Protein AF-Q2BDE7-F1 (afdb_monomer)

Structure (mmCIF, N/CA/C/O backbone):
data_AF-Q2BDE7-F1
#
_entry.id   AF-Q2BDE7-F1
#
loop_
_atom_site.group_PDB
_atom_site.id
_atom_site.type_symbol
_atom_site.label_atom_id
_atom_site.label_alt_id
_atom_site.label_comp_id
_atom_site.label_asym_id
_atom_site.label_entity_id
_atom_site.label_seq_id
_atom_site.pdbx_PDB_ins_code
_atom_site.Cartn_x
_atom_site.Cartn_y
_atom_site.Cartn_z
_atom_site.occupancy
_atom_site.B_iso_or_equiv
_atom_site.auth_seq_id
_atom_site.auth_comp_id
_atom_site.auth_asym_id
_atom_site.auth_atom_id
_atom_site.pdbx_PDB_model_num
ATOM 1 N N . MET A 1 1 ? 19.707 -4.885 -3.038 1.00 41.28 1 MET A N 1
ATOM 2 C CA . MET A 1 1 ? 18.903 -3.804 -2.433 1.00 41.28 1 MET A CA 1
ATOM 3 C C . MET A 1 1 ? 17.523 -4.369 -2.197 1.00 41.28 1 MET A C 1
ATOM 5 O O . MET A 1 1 ? 16.931 -4.866 -3.146 1.00 41.28 1 MET A O 1
ATOM 9 N N . VAL A 1 2 ? 17.095 -4.419 -0.940 1.00 37.84 2 VAL A N 1
ATOM 10 C CA . VAL A 1 2 ? 15.747 -4.856 -0.565 1.00 37.84 2 VAL A CA 1
ATOM 11 C C . VAL A 1 2 ? 14.826 -3.661 -0.814 1.00 37.84 2 VAL A C 1
ATOM 13 O O . VAL A 1 2 ? 15.113 -2.576 -0.316 1.00 37.84 2 VAL A O 1
ATOM 16 N N . ASN A 1 3 ? 13.792 -3.826 -1.642 1.00 48.31 3 ASN A N 1
ATOM 17 C CA . ASN A 1 3 ? 12.769 -2.797 -1.830 1.00 48.31 3 ASN A CA 1
ATOM 18 C C . ASN A 1 3 ? 11.876 -2.827 -0.585 1.00 48.31 3 ASN A C 1
ATOM 20 O O . ASN A 1 3 ? 11.211 -3.832 -0.343 1.00 48.31 3 ASN A O 1
ATOM 24 N N . TYR A 1 4 ? 11.889 -1.766 0.216 1.00 51.12 4 TYR A N 1
ATOM 25 C CA . TYR A 1 4 ? 10.961 -1.617 1.332 1.00 51.12 4 TYR A CA 1
ATOM 26 C C . TYR A 1 4 ? 9.793 -0.744 0.868 1.00 51.12 4 TYR A C 1
ATOM 28 O O . TYR A 1 4 ? 10.010 0.368 0.391 1.00 51.12 4 TYR A O 1
ATOM 36 N N . GLY A 1 5 ? 8.563 -1.248 0.986 1.00 58.16 5 GLY A N 1
ATOM 37 C CA . GLY A 1 5 ? 7.382 -0.388 0.979 1.00 58.16 5 GLY A CA 1
ATOM 38 C C . GLY A 1 5 ? 7.292 0.326 2.327 1.00 58.16 5 GLY A C 1
ATOM 39 O O . GLY A 1 5 ? 7.505 -0.301 3.365 1.00 58.16 5 GLY A O 1
ATOM 40 N N . ILE A 1 6 ? 7.039 1.632 2.320 1.00 65.88 6 ILE A N 1
ATOM 41 C CA . ILE A 1 6 ? 6.953 2.445 3.536 1.00 65.88 6 ILE A CA 1
ATOM 42 C C . ILE A 1 6 ? 5.507 2.905 3.709 1.00 65.88 6 ILE A C 1
ATOM 44 O O . ILE A 1 6 ? 4.935 3.521 2.806 1.00 65.88 6 ILE A O 1
ATOM 48 N N . ILE A 1 7 ? 4.941 2.625 4.884 1.00 63.47 7 ILE A N 1
ATOM 49 C CA . ILE A 1 7 ? 3.627 3.112 5.311 1.00 63.47 7 ILE A CA 1
ATOM 50 C C . ILE A 1 7 ? 3.854 4.318 6.221 1.00 63.47 7 ILE A C 1
ATOM 52 O O . ILE A 1 7 ? 4.468 4.191 7.280 1.00 63.47 7 ILE A O 1
ATOM 56 N N . HIS A 1 8 ? 3.359 5.484 5.816 1.00 67.56 8 HIS A N 1
ATOM 57 C CA . HIS A 1 8 ? 3.283 6.662 6.677 1.00 67.56 8 HIS A CA 1
ATOM 58 C C . HIS A 1 8 ? 1.828 6.867 7.093 1.00 67.56 8 HIS A C 1
ATOM 60 O O . HIS A 1 8 ? 0.982 7.137 6.245 1.00 67.56 8 HIS A O 1
AT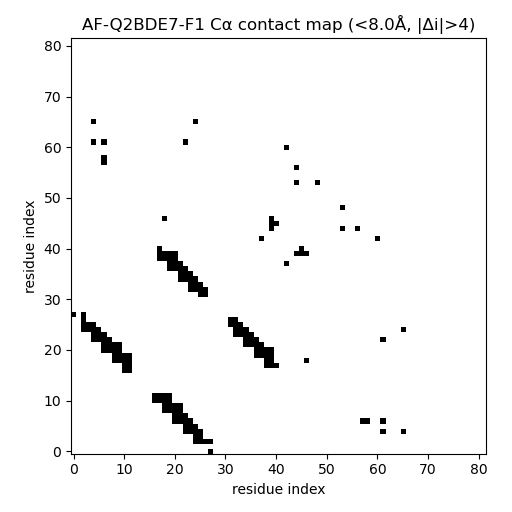OM 66 N N . ILE A 1 9 ? 1.534 6.758 8.387 1.00 61.19 9 ILE A N 1
ATOM 67 C CA . ILE A 1 9 ? 0.202 7.046 8.933 1.00 61.19 9 ILE A CA 1
ATOM 68 C C . ILE A 1 9 ? 0.241 8.459 9.512 1.00 61.19 9 ILE A C 1
ATOM 70 O O . ILE A 1 9 ? 1.029 8.736 10.416 1.00 61.19 9 ILE A O 1
ATOM 74 N N . ASN A 1 10 ? -0.589 9.355 8.981 1.00 58.28 10 ASN A N 1
ATOM 75 C CA . ASN A 1 10 ? -0.726 10.725 9.465 1.00 58.28 10 ASN A CA 1
ATOM 76 C C . ASN A 1 10 ? -2.149 10.921 10.005 1.00 58.28 10 ASN A C 1
ATOM 78 O O . ASN A 1 10 ? -3.129 10.696 9.296 1.00 58.28 10 ASN A O 1
ATOM 82 N N . SER A 1 11 ? -2.267 11.371 11.254 1.00 50.00 11 SER A N 1
ATOM 83 C CA . SER A 1 11 ? -3.547 11.751 11.863 1.00 50.00 11 SER A CA 1
ATOM 84 C C . SER A 1 11 ? -3.664 13.275 11.888 1.00 50.00 11 SER A C 1
ATOM 86 O O . SER A 1 11 ? -2.765 13.951 12.392 1.00 50.00 11 SER A O 1
ATOM 88 N N . ALA A 1 12 ? -4.738 13.832 11.324 1.00 49.22 12 ALA A N 1
ATOM 89 C CA . ALA A 1 12 ? -5.016 15.264 11.401 1.00 49.22 12 ALA A CA 1
ATOM 90 C C . ALA A 1 12 ? -5.705 15.589 12.739 1.00 49.22 12 ALA A C 1
ATOM 92 O O . ALA A 1 12 ? -6.778 15.073 13.043 1.00 49.22 12 ALA A O 1
ATOM 93 N N . GLN A 1 13 ? -5.093 16.450 13.556 1.00 42.22 13 GLN A N 1
ATOM 94 C CA . GLN A 1 13 ? -5.654 16.865 14.843 1.00 42.22 13 GLN A CA 1
ATOM 95 C C . GLN A 1 13 ? -6.689 17.991 14.626 1.00 42.22 13 GLN A C 1
ATOM 97 O O . GLN A 1 13 ? -6.321 19.162 14.559 1.00 42.22 13 GLN A O 1
ATOM 102 N N . GLY A 1 14 ? -7.975 17.643 14.498 1.00 43.06 14 GLY A N 1
ATOM 103 C CA . GLY A 1 14 ? -9.082 18.612 14.459 1.00 43.06 14 GLY A CA 1
ATOM 104 C C . GLY A 1 14 ? -10.403 18.047 13.918 1.00 43.06 14 GLY A C 1
ATOM 105 O O . GLY A 1 14 ? -10.568 17.925 12.712 1.00 43.06 14 GLY A O 1
ATOM 106 N N . ASP A 1 15 ? -11.325 17.713 14.827 1.00 45.25 15 ASP A N 1
ATOM 107 C CA . ASP A 1 15 ? -12.795 17.563 14.708 1.00 45.25 15 ASP A CA 1
ATOM 108 C C . ASP A 1 15 ? -13.461 16.780 13.557 1.00 45.25 15 ASP A C 1
ATOM 110 O O . ASP A 1 15 ? -14.679 16.629 13.550 1.00 45.25 15 ASP A O 1
ATOM 114 N N . THR A 1 16 ? -12.704 16.124 12.686 1.00 45.91 16 THR A N 1
ATOM 115 C CA . THR A 1 16 ? -13.150 14.926 11.956 1.00 45.91 16 THR A CA 1
ATOM 116 C C . THR A 1 16 ? -11.939 14.010 11.855 1.00 45.91 16 THR A C 1
ATOM 118 O O . THR A 1 16 ? -10.955 14.362 11.215 1.00 45.91 16 THR A O 1
ATOM 121 N N . MET A 1 17 ? -11.960 12.881 12.566 1.00 53.81 17 MET A N 1
ATOM 122 C CA . MET A 1 17 ? -10.834 11.945 12.729 1.00 53.81 17 MET A CA 1
ATOM 123 C C . MET A 1 17 ? -10.549 11.134 11.453 1.00 53.81 17 MET A C 1
ATOM 125 O O . MET A 1 17 ? -10.348 9.927 11.514 1.00 53.81 17 MET A O 1
ATOM 129 N N . ALA A 1 18 ? -10.513 11.783 10.289 1.00 62.69 18 ALA A N 1
ATOM 130 C CA . ALA A 1 18 ? -10.102 11.145 9.050 1.00 62.69 18 ALA A CA 1
ATOM 131 C C . ALA A 1 18 ? -8.605 10.808 9.151 1.00 62.69 18 ALA A C 1
ATOM 133 O O . ALA A 1 18 ? -7.730 11.653 8.937 1.00 62.69 18 ALA A O 1
ATOM 134 N N . LYS A 1 19 ? -8.306 9.571 9.558 1.00 79.94 19 LYS A N 1
ATOM 135 C CA . LYS A 1 19 ? -6.952 9.021 9.521 1.00 79.94 19 LYS A CA 1
ATOM 136 C C . LYS A 1 19 ? -6.544 8.870 8.056 1.00 79.94 19 LYS A C 1
ATOM 138 O O . LYS A 1 19 ? -7.267 8.255 7.270 1.00 79.94 19 LYS A O 1
ATOM 143 N N . ASN A 1 20 ? -5.369 9.390 7.715 1.00 85.25 20 ASN A N 1
ATOM 144 C CA . ASN A 1 20 ? -4.804 9.282 6.377 1.00 85.25 20 ASN A CA 1
ATOM 145 C C . ASN A 1 20 ? -3.574 8.374 6.390 1.00 85.25 20 ASN A C 1
ATOM 147 O O . ASN A 1 20 ? -2.751 8.412 7.308 1.00 85.25 20 ASN A O 1
ATOM 151 N N . VAL A 1 21 ? -3.422 7.587 5.334 1.00 85.56 21 VAL A N 1
ATOM 152 C CA . VAL A 1 21 ? -2.290 6.696 5.104 1.00 85.56 21 VAL A CA 1
ATOM 153 C C . VAL A 1 21 ? -1.665 7.036 3.770 1.00 85.56 21 VAL A C 1
ATOM 155 O O . VAL A 1 21 ? -2.333 7.053 2.742 1.00 85.56 21 VAL 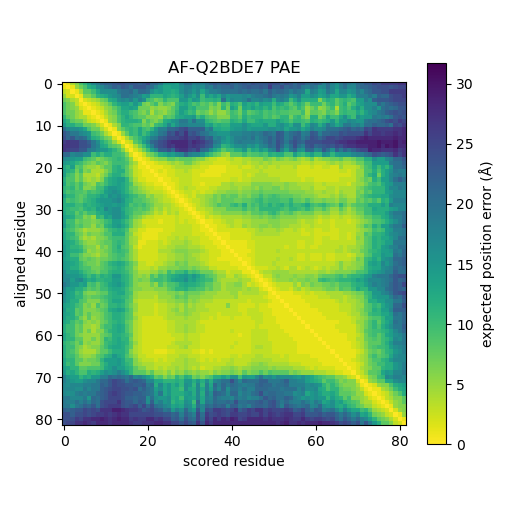A O 1
ATOM 158 N N . THR A 1 22 ? -0.363 7.278 3.775 1.00 87.88 22 THR A N 1
ATOM 159 C CA . THR A 1 22 ? 0.425 7.415 2.558 1.00 87.88 22 THR A CA 1
ATOM 160 C C . THR A 1 22 ? 1.211 6.133 2.333 1.00 87.88 22 THR A C 1
ATOM 162 O O . THR A 1 22 ? 2.069 5.763 3.141 1.00 87.88 22 THR A O 1
ATOM 165 N N . PHE A 1 23 ? 0.940 5.475 1.212 1.00 88.31 23 PHE A N 1
ATOM 166 C CA . PHE A 1 23 ? 1.762 4.391 0.699 1.00 88.31 23 PHE A CA 1
ATOM 167 C C . PHE A 1 23 ? 2.844 4.962 -0.194 1.00 88.31 23 PHE A C 1
ATOM 169 O O . PHE A 1 23 ? 2.593 5.839 -1.021 1.00 88.31 23 PHE A O 1
ATOM 176 N N . SER A 1 24 ? 4.068 4.466 -0.042 1.00 86.69 24 SER A N 1
ATOM 177 C CA . SER A 1 24 ? 5.127 4.770 -0.994 1.00 86.69 24 SER A CA 1
ATOM 178 C C . SER A 1 24 ? 6.100 3.615 -1.155 1.00 86.69 24 SER A C 1
ATOM 180 O O . SER A 1 24 ? 6.393 2.898 -0.197 1.00 86.69 24 SER A O 1
ATOM 182 N N . PHE A 1 25 ? 6.613 3.449 -2.370 1.00 82.06 25 PHE A N 1
ATOM 183 C CA . PHE A 1 25 ? 7.732 2.559 -2.642 1.00 82.06 25 PHE A CA 1
ATOM 184 C C . PHE A 1 25 ? 8.678 3.192 -3.653 1.00 82.06 25 PHE A C 1
ATOM 186 O O . PHE A 1 25 ? 8.274 3.962 -4.528 1.00 82.06 25 PHE A O 1
ATOM 193 N N . ASP A 1 26 ? 9.941 2.811 -3.529 1.00 82.00 26 ASP A N 1
ATOM 194 C CA . ASP A 1 26 ? 10.994 3.142 -4.470 1.00 82.00 26 ASP A CA 1
ATOM 195 C C . ASP A 1 26 ? 11.468 1.859 -5.150 1.00 82.00 26 ASP A C 1
ATOM 197 O O . ASP A 1 26 ? 11.511 0.784 -4.543 1.00 82.00 26 ASP A O 1
ATOM 201 N N . THR A 1 27 ? 11.857 1.965 -6.418 1.00 76.94 27 THR A N 1
ATOM 202 C CA . THR A 1 27 ? 12.602 0.899 -7.092 1.00 76.94 27 THR A CA 1
ATOM 203 C C . THR A 1 27 ? 14.084 1.266 -7.159 1.00 76.94 27 THR A C 1
ATOM 205 O O . THR A 1 27 ? 14.505 2.358 -6.787 1.00 76.94 27 THR A O 1
ATOM 208 N N . LYS A 1 28 ? 14.906 0.367 -7.706 1.00 78.06 28 LYS A N 1
ATOM 209 C CA . LYS A 1 28 ? 16.345 0.607 -7.909 1.00 78.06 28 LYS A CA 1
ATOM 210 C C . LYS A 1 28 ? 16.679 1.759 -8.873 1.00 78.06 28 LYS A C 1
ATOM 212 O O . LYS A 1 28 ? 17.856 2.069 -9.040 1.00 78.06 28 LYS A O 1
ATOM 217 N N . TYR A 1 29 ? 15.693 2.332 -9.562 1.00 77.94 29 TYR A N 1
ATOM 218 C CA . TYR A 1 29 ? 15.899 3.384 -10.555 1.00 77.94 29 TYR A CA 1
ATOM 219 C C . TYR A 1 29 ? 15.723 4.779 -9.947 1.00 77.94 29 TYR A C 1
ATOM 221 O O . TYR A 1 29 ? 14.834 5.017 -9.128 1.00 77.94 29 TYR A O 1
ATOM 229 N N . ILE A 1 30 ? 16.558 5.721 -10.387 1.00 76.44 30 ILE A N 1
ATOM 230 C CA . ILE A 1 30 ? 16.443 7.136 -10.015 1.00 76.44 30 ILE A CA 1
ATOM 231 C C . ILE A 1 30 ? 15.077 7.661 -10.484 1.00 76.44 30 ILE A C 1
ATOM 233 O O . ILE A 1 30 ? 14.645 7.345 -11.590 1.00 76.44 30 ILE A O 1
ATOM 237 N N . ASN A 1 31 ? 14.408 8.453 -9.640 1.00 77.94 31 ASN A N 1
ATOM 238 C CA . ASN A 1 31 ? 13.072 9.018 -9.882 1.00 77.94 31 ASN A CA 1
ATOM 239 C C . ASN A 1 31 ? 11.949 7.979 -10.076 1.00 77.94 31 ASN A C 1
ATOM 241 O O . ASN A 1 31 ? 10.947 8.273 -10.716 1.00 77.94 31 ASN A O 1
ATOM 245 N N . SER A 1 32 ? 12.092 6.774 -9.516 1.00 80.50 32 SER A N 1
ATOM 246 C CA . SER A 1 32 ? 11.051 5.733 -9.573 1.00 80.50 32 SER A CA 1
ATOM 247 C C . SER A 1 32 ? 10.096 5.718 -8.376 1.00 80.50 32 SER A C 1
ATOM 249 O O . SER A 1 32 ? 9.300 4.788 -8.239 1.00 80.50 32 SER A O 1
ATOM 251 N N . ARG A 1 33 ? 10.186 6.732 -7.507 1.00 83.31 33 ARG A N 1
ATOM 252 C CA . ARG A 1 33 ? 9.327 6.856 -6.332 1.00 83.31 33 ARG A CA 1
ATOM 253 C C . ARG A 1 33 ? 7.876 6.963 -6.757 1.00 83.31 33 ARG A C 1
ATOM 255 O O . ARG A 1 33 ? 7.510 7.892 -7.471 1.00 83.31 33 ARG A O 1
ATOM 262 N N . THR A 1 34 ? 7.054 6.057 -6.249 1.00 85.56 34 THR A N 1
ATOM 263 C CA . THR A 1 34 ? 5.598 6.142 -6.357 1.00 85.56 34 THR A CA 1
ATOM 264 C C . THR A 1 34 ? 5.038 6.355 -4.964 1.00 85.56 34 THR A C 1
ATOM 266 O O . THR A 1 34 ? 5.415 5.640 -4.034 1.00 85.56 34 THR A O 1
ATOM 269 N N . CYS A 1 35 ? 4.157 7.339 -4.799 1.00 89.00 35 CYS A N 1
ATOM 270 C CA . CYS A 1 35 ? 3.456 7.566 -3.544 1.00 89.00 35 CYS A CA 1
ATOM 271 C C . CYS A 1 35 ? 2.001 7.960 -3.784 1.00 89.00 35 CYS A C 1
ATOM 273 O O . CYS A 1 35 ? 1.719 8.761 -4.673 1.00 89.00 35 CYS A O 1
ATOM 275 N N . GLU A 1 36 ? 1.101 7.432 -2.965 1.00 88.12 36 GLU A N 1
ATOM 276 C CA . GLU A 1 36 ? -0.327 7.743 -2.991 1.00 88.12 36 GLU A CA 1
ATOM 277 C C . GLU A 1 36 ? -0.845 7.847 -1.557 1.00 88.12 36 GLU A C 1
ATOM 279 O O . GLU A 1 36 ? -0.375 7.138 -0.665 1.00 88.12 36 GLU A O 1
ATOM 284 N N . THR A 1 37 ? -1.779 8.768 -1.329 1.00 88.94 37 THR A N 1
ATOM 285 C CA . THR A 1 37 ? -2.379 9.012 -0.015 1.00 88.94 37 THR A CA 1
ATOM 286 C C . THR A 1 37 ? -3.850 8.657 -0.074 1.00 88.94 37 THR A C 1
ATOM 288 O O . THR A 1 37 ? -4.542 9.085 -0.993 1.00 88.94 37 THR A O 1
ATOM 291 N N . PHE A 1 38 ? -4.297 7.918 0.931 1.00 88.06 38 PHE A N 1
ATOM 292 C CA . PHE A 1 38 ? -5.656 7.434 1.088 1.00 88.06 38 PHE A CA 1
ATOM 293 C C . PHE A 1 38 ? -6.172 7.775 2.480 1.00 88.06 38 PHE A C 1
ATOM 295 O O . PHE A 1 38 ? -5.407 7.878 3.440 1.00 88.06 38 PHE A O 1
ATOM 302 N N . THR A 1 39 ? -7.477 7.901 2.602 1.00 88.81 39 THR A N 1
ATOM 303 C CA . THR A 1 39 ? -8.196 7.889 3.875 1.00 88.81 39 THR A CA 1
ATOM 304 C C . THR A 1 39 ? -8.448 6.443 4.317 1.00 8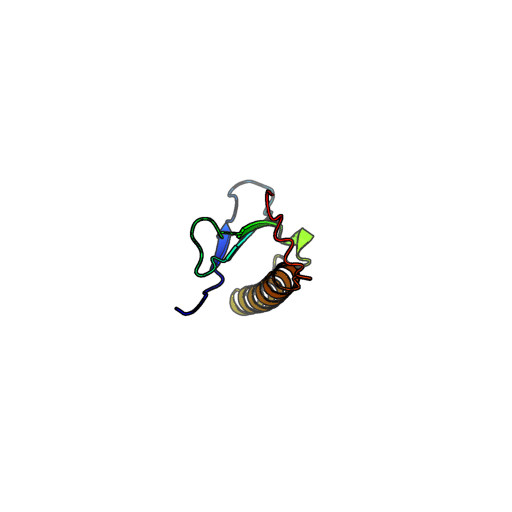8.81 39 THR A C 1
ATOM 306 O O . THR A 1 39 ? -8.474 5.519 3.501 1.00 88.81 39 THR A O 1
ATOM 309 N N . PHE A 1 40 ? -8.669 6.214 5.613 1.00 86.81 40 PHE A N 1
ATOM 310 C CA . PHE A 1 40 ? -9.087 4.891 6.104 1.00 86.81 40 PHE A CA 1
ATOM 311 C C . PHE A 1 40 ? -10.403 4.421 5.464 1.00 86.81 40 PHE A C 1
ATOM 313 O O . PHE A 1 40 ? -10.549 3.234 5.181 1.00 86.81 40 PHE A O 1
ATOM 320 N N . GLU A 1 41 ? -11.325 5.347 5.186 1.00 86.56 41 GLU A N 1
ATOM 321 C CA . GLU A 1 41 ? -12.593 5.065 4.508 1.00 86.56 41 GLU A CA 1
ATOM 322 C C . GLU A 1 41 ? -12.377 4.548 3.077 1.00 86.56 41 GLU A C 1
ATOM 324 O O . GLU A 1 41 ? -12.937 3.514 2.715 1.00 86.56 41 GLU A O 1
ATOM 329 N N . GLU A 1 42 ? -11.511 5.198 2.289 1.00 87.81 42 GLU A N 1
ATOM 330 C CA . GLU A 1 42 ? -11.157 4.752 0.930 1.00 87.81 42 GLU A CA 1
ATOM 331 C C . GLU A 1 42 ? -10.508 3.362 0.918 1.00 87.81 42 GLU A C 1
ATOM 333 O O . GLU A 1 42 ? -10.687 2.600 -0.032 1.00 87.81 42 GLU A O 1
ATOM 338 N N . LEU A 1 43 ? -9.778 3.01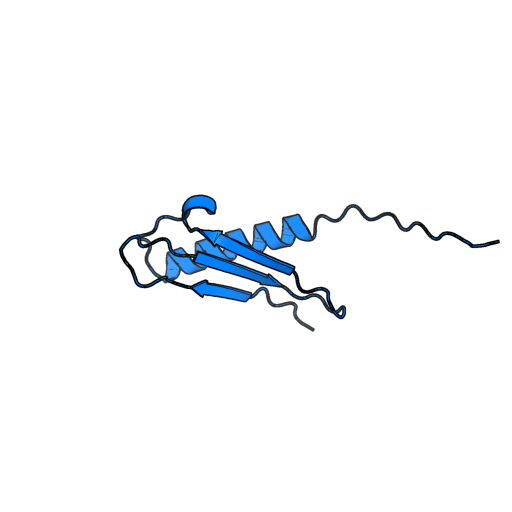9 1.982 1.00 87.44 43 LEU A N 1
ATOM 339 C CA . LEU A 1 43 ? -9.165 1.704 2.162 1.00 87.44 43 LEU A CA 1
ATOM 340 C C . LEU A 1 43 ? -10.119 0.663 2.778 1.00 87.44 43 LEU A C 1
ATOM 342 O O . LEU A 1 43 ? -9.748 -0.504 2.901 1.00 87.44 43 LEU A O 1
ATOM 346 N N . GLY A 1 44 ? -11.331 1.059 3.184 1.00 87.44 44 GLY A N 1
ATOM 347 C CA . GLY A 1 44 ? -12.285 0.186 3.872 1.00 87.44 44 GLY A CA 1
ATOM 348 C C . GLY A 1 44 ? -11.817 -0.278 5.258 1.00 87.44 44 GLY A C 1
ATOM 349 O O . GLY A 1 44 ? -12.244 -1.332 5.733 1.00 87.44 44 GLY A O 1
ATOM 350 N N . VAL A 1 45 ? -10.923 0.474 5.905 1.00 86.81 45 VAL A N 1
ATOM 351 C CA . VAL A 1 45 ? -10.348 0.148 7.217 1.00 86.81 45 VAL A CA 1
ATOM 352 C C . VAL A 1 45 ? -11.200 0.769 8.321 1.00 86.81 45 VAL A C 1
ATOM 354 O O . VAL A 1 45 ? -11.470 1.967 8.322 1.00 86.81 45 VAL A O 1
ATOM 357 N N . ALA A 1 46 ? -11.607 -0.037 9.303 1.00 84.44 46 ALA A N 1
ATOM 358 C CA . ALA A 1 46 ? -12.358 0.463 10.450 1.00 84.44 46 ALA A CA 1
ATOM 359 C C . ALA A 1 46 ? -11.476 1.346 11.355 1.00 84.44 46 ALA A C 1
ATOM 361 O O . ALA A 1 46 ? -10.383 0.948 11.752 1.00 84.44 46 ALA A O 1
ATOM 362 N N . GLU A 1 47 ? -11.973 2.522 11.748 1.00 74.75 47 GLU A N 1
ATOM 363 C CA . GLU A 1 47 ? -11.203 3.503 12.538 1.00 74.75 47 GLU A CA 1
ATOM 364 C C . GLU A 1 47 ? -10.857 3.033 13.966 1.00 74.75 47 GLU A C 1
ATOM 366 O O . GLU A 1 47 ? -9.882 3.509 14.555 1.00 74.75 47 GLU A O 1
ATOM 371 N N . ASN A 1 48 ? -11.627 2.074 14.500 1.00 79.44 48 ASN A N 1
ATOM 372 C CA . ASN A 1 48 ? -11.572 1.591 15.888 1.00 79.44 48 ASN A CA 1
ATOM 373 C C . ASN A 1 48 ? -10.807 0.265 16.062 1.00 79.44 48 ASN A C 1
ATOM 375 O O . ASN A 1 48 ? -11.086 -0.504 16.985 1.00 79.44 48 ASN A O 1
ATOM 379 N N . LEU A 1 49 ? -9.880 -0.046 15.158 1.00 81.19 49 LEU A N 1
ATOM 380 C CA . LEU A 1 49 ? -9.029 -1.226 15.283 1.00 81.19 49 LEU A CA 1
ATOM 381 C C . LEU A 1 49 ? -7.905 -0.992 16.298 1.00 81.19 49 LEU A C 1
ATOM 383 O O . LEU A 1 49 ? -7.466 0.134 16.526 1.00 81.19 49 LEU A O 1
ATOM 387 N N . ASN A 1 50 ? -7.434 -2.075 16.919 1.00 86.62 50 ASN A N 1
ATOM 388 C CA . ASN A 1 50 ? -6.197 -2.016 17.692 1.00 86.62 50 ASN A CA 1
ATOM 389 C C . ASN A 1 50 ? -4.990 -1.843 16.747 1.00 86.62 50 ASN A C 1
ATOM 391 O O . ASN A 1 50 ? -5.067 -2.175 15.564 1.00 86.62 50 ASN A O 1
ATOM 395 N N . GLU A 1 51 ? -3.877 -1.331 17.272 1.00 83.12 51 GLU A N 1
ATOM 396 C CA . GLU A 1 51 ? -2.692 -0.971 16.476 1.00 83.12 51 GLU A CA 1
ATOM 397 C C . GLU A 1 51 ? -2.118 -2.153 15.672 1.00 83.12 51 GLU A C 1
ATOM 399 O O . GLU A 1 51 ? -1.702 -1.989 14.527 1.00 83.12 51 GLU A O 1
ATOM 404 N N . GLU A 1 52 ? -2.140 -3.364 16.237 1.00 87.56 52 GLU A N 1
ATOM 405 C CA . GLU A 1 52 ? -1.639 -4.572 15.572 1.00 87.56 52 GLU A CA 1
ATOM 406 C C . GLU A 1 52 ? -2.522 -4.987 14.383 1.00 87.56 52 GLU A C 1
ATOM 408 O O . GLU A 1 52 ? -2.014 -5.306 13.306 1.00 87.56 52 GLU A O 1
ATOM 413 N N . ALA A 1 53 ? -3.846 -4.944 14.551 1.00 87.25 53 ALA A N 1
ATOM 414 C CA . ALA A 1 53 ? -4.802 -5.240 13.491 1.00 87.25 53 ALA A CA 1
ATOM 415 C C . ALA A 1 53 ? -4.782 -4.165 12.398 1.00 87.25 53 ALA A C 1
ATOM 417 O O . ALA A 1 53 ? -4.818 -4.506 11.217 1.00 87.25 53 ALA A O 1
ATOM 418 N N . GLU A 1 54 ? -4.682 -2.888 12.782 1.00 86.69 54 GLU A N 1
ATOM 419 C CA . GLU A 1 54 ? -4.540 -1.764 11.852 1.00 86.69 54 GLU A CA 1
ATOM 420 C C . GLU A 1 54 ? -3.287 -1.945 10.985 1.00 86.69 54 GLU A C 1
ATOM 422 O O . GLU A 1 54 ? -3.379 -1.950 9.758 1.00 86.69 54 GLU A O 1
ATOM 427 N N . ARG A 1 55 ? -2.132 -2.206 11.612 1.00 85.25 55 ARG A N 1
ATOM 428 C CA . ARG A 1 55 ? -0.873 -2.478 10.909 1.00 85.25 55 ARG A CA 1
ATOM 429 C C . ARG A 1 55 ? -1.008 -3.638 9.928 1.00 85.25 55 ARG A C 1
ATOM 431 O O . ARG A 1 55 ? -0.623 -3.487 8.775 1.00 85.25 55 ARG A O 1
ATOM 438 N N . LYS A 1 56 ? -1.547 -4.778 10.368 1.00 88.19 56 LYS A N 1
ATOM 439 C CA . LYS A 1 56 ? -1.656 -5.975 9.524 1.00 88.19 56 LYS A CA 1
ATOM 440 C C . LYS A 1 56 ? -2.516 -5.728 8.284 1.00 88.19 56 LYS A C 1
ATOM 442 O O . LYS A 1 56 ? -2.125 -6.101 7.185 1.00 88.19 56 LYS A O 1
ATOM 447 N N . ILE A 1 57 ? -3.662 -5.070 8.455 1.00 90.62 57 ILE A N 1
ATOM 448 C CA . ILE A 1 57 ? -4.553 -4.741 7.337 1.00 90.62 57 ILE A CA 1
ATOM 449 C C . ILE A 1 57 ? -3.864 -3.774 6.370 1.00 90.62 57 ILE A C 1
ATOM 451 O O . ILE A 1 57 ? -3.907 -3.986 5.161 1.00 90.62 57 ILE A O 1
ATOM 455 N N . LEU A 1 58 ? -3.189 -2.741 6.879 1.00 89.00 58 LEU A N 1
ATOM 456 C CA . LEU A 1 58 ? -2.464 -1.794 6.032 1.00 89.00 58 LEU A CA 1
ATOM 457 C C . LEU A 1 58 ? -1.273 -2.441 5.309 1.00 89.00 58 LEU A C 1
ATOM 459 O O . LEU A 1 58 ? -0.996 -2.071 4.172 1.00 89.00 58 LEU A O 1
ATOM 463 N N . GLU A 1 59 ? -0.590 -3.410 5.925 1.00 87.75 59 GLU A N 1
ATOM 464 C CA . GLU A 1 59 ? 0.470 -4.202 5.285 1.00 87.75 59 GLU A CA 1
ATOM 465 C C . GLU A 1 59 ? -0.084 -5.059 4.132 1.00 87.75 59 GLU A C 1
ATOM 467 O O . GLU A 1 59 ? 0.480 -5.035 3.034 1.00 87.75 59 GLU A O 1
ATOM 472 N N . ASP A 1 60 ? -1.219 -5.736 4.335 1.00 89.62 60 ASP A N 1
ATOM 473 C CA . ASP A 1 60 ? -1.893 -6.526 3.293 1.00 89.62 60 ASP A CA 1
ATOM 474 C C . ASP A 1 60 ? -2.353 -5.639 2.117 1.00 89.62 60 ASP A C 1
ATOM 476 O O . ASP A 1 60 ? -2.138 -5.972 0.946 1.00 89.62 60 ASP A O 1
ATOM 480 N N . ILE A 1 61 ? -2.938 -4.473 2.418 1.00 91.19 61 ILE A N 1
ATOM 481 C CA . ILE A 1 61 ? -3.375 -3.494 1.413 1.00 91.19 61 ILE A CA 1
ATOM 482 C C . ILE A 1 61 ? -2.174 -2.906 0.664 1.00 91.19 61 ILE A C 1
ATOM 484 O O . ILE A 1 61 ? -2.203 -2.832 -0.566 1.00 91.19 61 ILE A O 1
ATOM 488 N N . LEU A 1 62 ? -1.103 -2.521 1.368 1.00 87.62 62 LEU A N 1
ATOM 489 C CA . LEU A 1 62 ? 0.120 -2.013 0.746 1.00 87.62 62 LEU A CA 1
ATOM 490 C C . LEU A 1 62 ? 0.691 -3.044 -0.228 1.00 87.62 62 LEU A C 1
ATOM 492 O O . LEU A 1 62 ? 1.075 -2.691 -1.342 1.00 87.62 62 LEU A O 1
ATOM 496 N N . GLN A 1 63 ? 0.748 -4.314 0.176 1.00 86.38 63 GLN A N 1
ATOM 497 C CA . 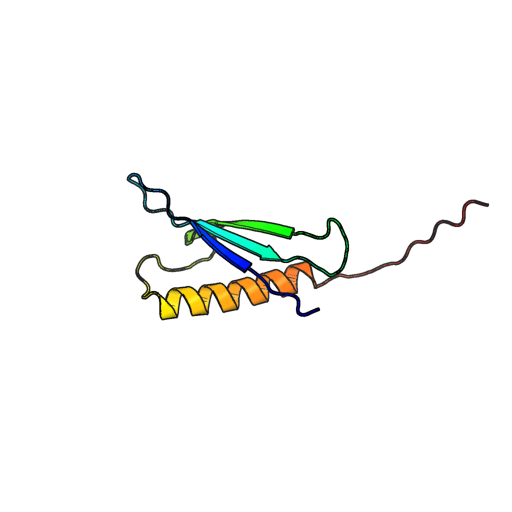GLN A 1 63 ? 1.238 -5.382 -0.682 1.00 86.38 63 GLN A CA 1
ATOM 498 C C . GLN A 1 63 ? 0.386 -5.497 -1.952 1.00 86.38 63 GLN A C 1
ATOM 500 O O . GLN A 1 63 ? 0.944 -5.533 -3.049 1.00 86.38 63 GLN A O 1
ATOM 505 N N . ALA A 1 64 ? -0.945 -5.515 -1.830 1.00 88.56 64 ALA A N 1
ATOM 506 C CA . ALA A 1 64 ? -1.849 -5.553 -2.981 1.00 88.56 64 ALA A CA 1
ATOM 507 C C . ALA A 1 64 ? -1.670 -4.336 -3.907 1.00 88.56 64 ALA A C 1
ATOM 509 O O . ALA A 1 64 ? -1.583 -4.502 -5.122 1.00 88.56 64 ALA A O 1
ATOM 510 N N . TRP A 1 65 ? -1.537 -3.133 -3.342 1.00 88.69 65 TRP A N 1
ATOM 511 C CA . TRP A 1 65 ? -1.299 -1.901 -4.096 1.00 88.69 65 TRP A CA 1
ATOM 512 C C . TRP A 1 65 ? 0.051 -1.919 -4.834 1.00 88.69 65 TRP A C 1
ATOM 514 O O . TRP A 1 65 ? 0.117 -1.559 -6.008 1.00 88.69 65 TRP A O 1
ATOM 524 N N . ILE A 1 66 ? 1.124 -2.414 -4.202 1.00 84.94 66 ILE A N 1
ATOM 525 C CA . ILE A 1 66 ? 2.423 -2.609 -4.869 1.00 84.94 66 ILE A CA 1
ATOM 526 C C . ILE A 1 66 ? 2.276 -3.584 -6.042 1.00 84.94 66 ILE A C 1
ATOM 528 O O . ILE A 1 66 ? 2.795 -3.313 -7.125 1.00 84.94 66 ILE A O 1
ATOM 532 N N . TRP A 1 67 ? 1.577 -4.706 -5.851 1.00 83.69 67 TRP A N 1
ATOM 533 C CA . TRP A 1 67 ? 1.361 -5.681 -6.921 1.00 83.69 67 TRP A CA 1
ATOM 534 C C . TRP A 1 67 ? 0.546 -5.111 -8.078 1.00 83.69 67 TRP A C 1
ATOM 536 O O . TRP A 1 67 ? 0.899 -5.385 -9.218 1.00 83.69 67 TRP A O 1
ATOM 546 N N . ASP A 1 68 ? -0.477 -4.298 -7.812 1.00 85.44 68 ASP A N 1
ATOM 547 C CA . ASP A 1 68 ? -1.254 -3.611 -8.849 1.00 85.44 68 ASP A CA 1
ATOM 548 C C . ASP A 1 68 ? -0.369 -2.670 -9.685 1.00 85.44 68 ASP A C 1
ATOM 550 O O . ASP A 1 68 ? -0.337 -2.766 -10.912 1.00 85.44 68 ASP A O 1
ATOM 554 N N . LYS A 1 69 ? 0.468 -1.850 -9.032 1.00 80.81 69 LYS A N 1
ATOM 555 C CA . LYS A 1 69 ? 1.429 -0.967 -9.722 1.00 80.81 69 LYS A CA 1
ATOM 556 C C . LYS A 1 69 ? 2.514 -1.728 -10.486 1.00 80.81 69 LYS A C 1
ATOM 558 O O . LYS A 1 69 ? 2.993 -1.249 -11.514 1.00 80.81 69 LYS A O 1
ATOM 563 N N . LEU A 1 70 ? 2.925 -2.891 -9.980 1.00 76.88 70 LEU A N 1
ATOM 564 C CA . LEU A 1 70 ? 3.921 -3.764 -10.605 1.00 76.88 70 LEU A CA 1
ATOM 565 C C . LEU A 1 70 ? 3.313 -4.789 -11.574 1.00 76.88 70 LEU A C 1
ATOM 567 O O . LEU A 1 70 ? 4.069 -5.550 -12.186 1.00 76.88 70 LEU A O 1
ATOM 571 N N . ASN A 1 71 ? 1.993 -4.803 -11.777 1.00 70.44 71 ASN A N 1
ATOM 572 C CA . ASN A 1 71 ? 1.335 -5.619 -12.794 1.00 70.44 71 ASN A CA 1
ATOM 573 C C . ASN A 1 71 ? 1.510 -4.970 -14.178 1.00 70.44 71 ASN A C 1
ATOM 575 O O . ASN A 1 71 ? 0.567 -4.536 -14.838 1.00 70.44 71 ASN A O 1
ATOM 579 N N . ILE A 1 72 ? 2.771 -4.830 -14.587 1.00 62.69 72 ILE A N 1
ATOM 580 C CA . ILE 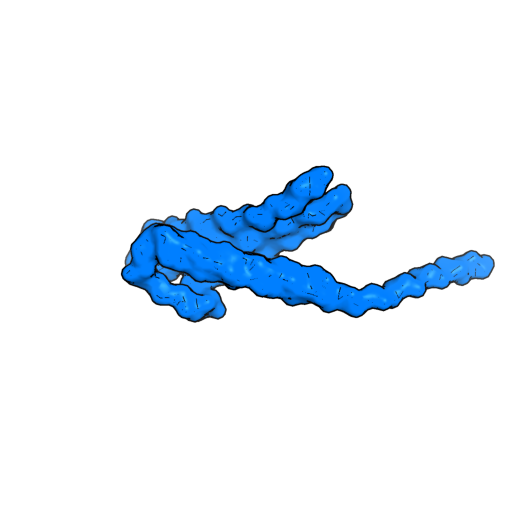A 1 72 ? 3.172 -4.081 -15.771 1.00 62.69 72 ILE A CA 1
ATOM 581 C C . ILE A 1 72 ? 3.077 -5.001 -16.991 1.00 62.69 72 ILE A C 1
ATOM 583 O O . ILE A 1 72 ? 3.882 -5.919 -17.159 1.00 62.69 72 ILE A O 1
ATOM 587 N N . SER A 1 73 ? 2.149 -4.712 -17.904 1.00 59.41 73 SER A N 1
ATOM 588 C CA . SER A 1 73 ? 2.296 -5.134 -19.297 1.00 59.41 73 SER A CA 1
ATOM 589 C C . SER A 1 73 ? 3.396 -4.280 -19.932 1.00 59.41 73 SER A C 1
ATOM 591 O O . SER A 1 73 ? 3.198 -3.084 -20.151 1.00 59.41 73 SER A O 1
ATOM 593 N N . TYR A 1 74 ? 4.568 -4.852 -20.200 1.00 59.34 74 TYR A N 1
ATOM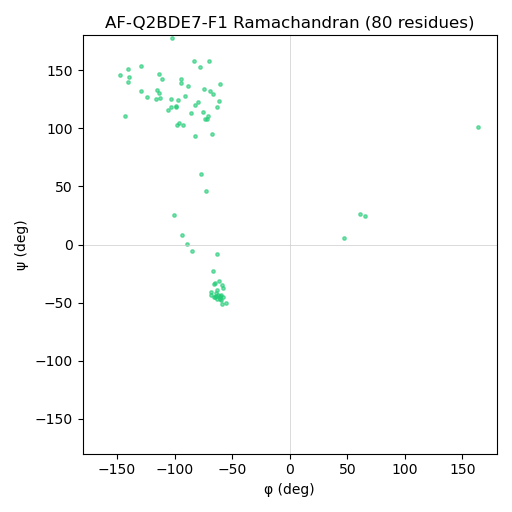 594 C CA . TYR A 1 74 ? 5.647 -4.123 -20.864 1.00 59.34 74 TYR A CA 1
ATOM 595 C C . TYR A 1 74 ? 5.612 -4.368 -22.375 1.00 59.34 74 TYR A C 1
ATOM 597 O O . TYR A 1 74 ? 5.420 -5.487 -22.845 1.00 59.34 74 TYR A O 1
ATOM 605 N N . SER A 1 75 ? 5.841 -3.310 -23.147 1.00 63.00 75 SER A N 1
ATOM 606 C CA . SER A 1 75 ? 6.254 -3.412 -24.543 1.00 63.00 75 SER A CA 1
ATOM 607 C C . SER A 1 75 ? 7.474 -2.519 -24.714 1.00 63.00 75 SER A C 1
ATOM 609 O O . SER A 1 75 ? 7.509 -1.395 -24.214 1.00 63.00 75 SER A O 1
ATOM 611 N N . ILE A 1 76 ? 8.520 -3.050 -25.341 1.00 72.44 76 ILE A N 1
ATOM 612 C CA . ILE A 1 76 ? 9.730 -2.288 -25.635 1.00 72.44 76 ILE A CA 1
ATOM 613 C C . ILE A 1 76 ? 9.583 -1.792 -27.071 1.00 72.44 76 ILE A C 1
ATOM 615 O O . ILE A 1 76 ? 9.722 -2.572 -28.011 1.00 72.44 76 ILE A O 1
ATOM 619 N N . VAL A 1 77 ? 9.287 -0.503 -27.238 1.00 68.75 77 VAL A N 1
ATOM 620 C CA . VAL A 1 77 ? 9.313 0.161 -28.546 1.00 68.75 77 VAL A CA 1
ATOM 621 C C . VAL A 1 77 ? 10.649 0.887 -28.665 1.00 68.75 77 VAL A C 1
ATOM 623 O O . VAL A 1 77 ? 10.856 1.931 -28.053 1.00 68.75 77 VAL A O 1
ATOM 626 N N . LEU A 1 78 ? 11.581 0.305 -29.420 1.00 74.06 78 LEU A N 1
ATOM 627 C CA . LEU A 1 78 ? 12.807 0.984 -29.833 1.00 74.06 78 LEU A CA 1
ATOM 628 C C . LEU A 1 78 ? 12.542 1.620 -31.197 1.00 74.06 78 LEU A C 1
ATOM 630 O O . LEU A 1 78 ? 12.544 0.918 -32.208 1.00 74.06 78 LEU A O 1
ATOM 634 N N . ASN A 1 79 ? 12.323 2.934 -31.232 1.00 70.00 79 ASN A N 1
ATOM 635 C CA . ASN A 1 79 ? 12.410 3.664 -32.492 1.00 70.00 79 ASN A CA 1
ATOM 636 C C . ASN A 1 79 ? 13.888 3.712 -32.886 1.00 70.00 79 ASN A C 1
ATOM 638 O O . ASN A 1 79 ? 14.703 4.336 -32.209 1.00 70.00 79 ASN A O 1
ATOM 642 N N . LYS A 1 80 ? 14.242 2.992 -33.953 1.00 61.06 8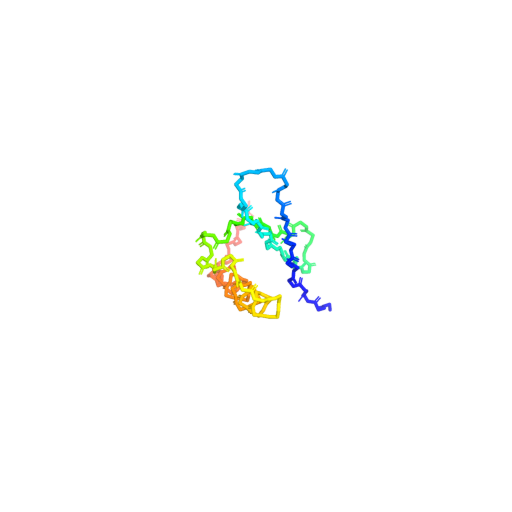0 LYS A N 1
ATOM 643 C CA . LYS A 1 80 ? 15.453 3.299 -34.707 1.00 61.06 80 LYS A CA 1
ATOM 644 C C . LYS A 1 80 ? 15.142 4.561 -35.497 1.00 61.06 80 LYS A C 1
ATOM 646 O O . LYS A 1 80 ? 14.356 4.494 -36.436 1.00 61.06 80 LYS A O 1
ATOM 651 N N . ASP A 1 81 ? 15.731 5.677 -35.094 1.00 69.25 81 ASP A N 1
ATOM 652 C CA . ASP A 1 81 ? 15.912 6.787 -36.021 1.00 69.25 81 ASP A CA 1
ATOM 653 C C . ASP A 1 81 ? 16.841 6.273 -37.142 1.00 69.25 81 ASP A C 1
ATOM 655 O O . ASP A 1 81 ? 17.935 5.774 -36.853 1.00 69.25 81 ASP A O 1
ATOM 659 N N . GLU A 1 82 ? 16.337 6.265 -38.383 1.00 53.28 82 GLU A N 1
ATOM 660 C CA . GLU A 1 82 ? 17.100 5.969 -39.611 1.00 53.28 82 GLU A CA 1
ATOM 661 C C . GLU A 1 82 ? 18.091 7.088 -39.949 1.00 53.28 82 GLU A C 1
ATOM 663 O O . GLU A 1 82 ? 17.727 8.279 -39.802 1.00 53.28 82 GLU A O 1
#

Sequence (82 aa):
MVNYGIIHINSAQGDTMAKNVTFSFDTKYINSRTCETF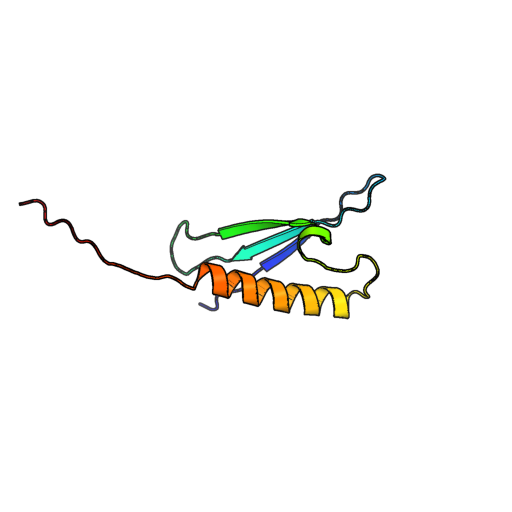TFEELGVAENLNEEAERKILEDILQAWIWDKLNISYSIVLNKDE

Secondary structure (DSSP, 8-state):
----EEEEEEE--SSS--EEEEEEE--SSTT--EEEEEETTTTT--TT--HHHHHHHHHHHHHHHHHHHH------------

pLDDT: mean 74.94, std 14.87, range [37.84, 91.19]

Mean predicted aligned error: 10.0 Å

Foldseek 3Di:
DDKDWDKDWDFDPDDDGFIKIKIWTADPDPPRIDIDMDTCVRLVHDPPDDPVVSVVSVVVVSVVVVVVVVVDPDDDDDDDPD

Solvent-accessible surface area (backbone atoms only — not comparable to full-atom values): 5312 Å² total; per-residue (Å²): 134,83,74,62,74,46,80,47,78,48,74,59,94,65,103,55,84,64,41,32,37,33,45,33,39,52,56,98,51,89,91,46,67,46,73,52,75,43,42,36,70,83,70,71,48,70,90,87,56,55,71,69,59,46,49,52,51,51,51,55,50,49,52,52,52,51,48,58,74,64,65,66,87,82,78,89,82,79,82,76,84,129

Nearest PDB structures (foldseek):
  2qkd-assembly1_A  TM=5.491E-01  e=1.158E+00  Mus musculus
  4v6a-assembly2_CV  TM=5.058E-01  e=2.212E+00  Thermus thermophilus HB8
  1r8y-assembly1_C  TM=4.532E-01  e=1.708E+00  Mus musculus
  2idk-assembly1_D  TM=4.231E-01  e=3.262E+00  Rattus norvegicus
  7put-assembly1_A  TM=3.215E-01  e=2.074E+00  Brugia malayi

Radius of gyration: 16.97 Å; Cα contacts (8 Å, |Δi|>4): 86; chains: 1; bounding box: 32×25×57 Å